Protein AF-A0A2A5LVE5-F1 (afdb_monomer_lite)

Secondary structure (DSSP, 8-state):
-----S---SS-EEEEE---SSS---SS--EEEEEES----EEEEEETTEEEEE--TTPPEEEE-SEETTEEEEE--

Structure (mmCIF, N/CA/C/O backbone):
data_AF-A0A2A5LVE5-F1
#
_entry.id   AF-A0A2A5LVE5-F1
#
loop_
_atom_site.group_PDB
_atom_site.id
_atom_site.type_symbol
_atom_site.label_atom_id
_atom_site.label_alt_id
_atom_site.label_comp_id
_atom_site.label_asym_id
_atom_site.label_entity_id
_atom_site.label_seq_id
_atom_site.pdbx_PDB_ins_code
_atom_site.Cartn_x
_atom_site.Cartn_y
_atom_site.Cartn_z
_atom_site.occupancy
_atom_site.B_iso_or_equiv
_atom_site.auth_seq_id
_atom_site.auth_comp_id
_atom_site.auth_asym_id
_atom_site.auth_atom_id
_atom_site.pdbx_PDB_model_num
ATOM 1 N N . MET A 1 1 ? 4.172 -26.936 -21.325 1.00 40.97 1 MET A N 1
ATOM 2 C CA . MET A 1 1 ? 5.171 -25.856 -21.454 1.00 40.97 1 MET A CA 1
ATOM 3 C C . MET A 1 1 ? 4.411 -24.595 -21.835 1.00 40.97 1 MET A C 1
ATOM 5 O O . MET A 1 1 ? 3.927 -24.511 -22.952 1.00 40.97 1 MET A O 1
ATOM 9 N N . PHE A 1 2 ? 4.180 -23.697 -20.878 1.00 33.28 2 PHE A N 1
ATOM 10 C CA . PHE A 1 2 ? 3.575 -22.388 -21.132 1.00 33.28 2 PHE A CA 1
ATOM 11 C C . PHE A 1 2 ? 4.728 -21.381 -21.204 1.00 33.28 2 PHE A C 1
ATOM 13 O O . PHE A 1 2 ? 5.337 -21.089 -20.180 1.00 33.28 2 PHE A O 1
ATOM 20 N N . ASN A 1 3 ? 5.066 -20.927 -22.414 1.00 38.53 3 ASN A N 1
ATOM 21 C CA . ASN A 1 3 ? 6.008 -19.833 -22.646 1.00 38.53 3 ASN A CA 1
ATOM 22 C C . ASN A 1 3 ? 5.205 -18.592 -23.027 1.00 38.53 3 ASN A C 1
ATOM 24 O O . ASN A 1 3 ? 4.451 -18.614 -24.002 1.00 38.53 3 ASN A O 1
ATOM 28 N N . ARG A 1 4 ? 5.355 -17.525 -22.250 1.00 48.94 4 ARG A N 1
ATOM 29 C CA . ARG A 1 4 ? 4.853 -16.200 -22.590 1.00 48.94 4 ARG A CA 1
ATOM 30 C C . ARG A 1 4 ? 6.049 -15.263 -22.485 1.00 48.94 4 ARG A C 1
ATOM 32 O O . ARG A 1 4 ? 6.470 -14.933 -21.382 1.00 48.94 4 ARG A O 1
ATOM 39 N N . ASP A 1 5 ? 6.604 -14.889 -23.633 1.00 50.00 5 ASP A N 1
ATOM 40 C CA . ASP A 1 5 ? 7.694 -13.918 -23.766 1.00 50.00 5 ASP A CA 1
ATOM 41 C C . ASP A 1 5 ? 7.203 -12.504 -23.399 1.00 50.00 5 ASP A C 1
ATOM 43 O O . ASP A 1 5 ? 7.056 -11.626 -24.246 1.00 50.00 5 ASP A O 1
ATOM 47 N N . CYS A 1 6 ? 6.898 -12.262 -22.124 1.00 55.38 6 CYS A N 1
ATOM 48 C CA . CYS A 1 6 ? 6.711 -10.921 -21.582 1.00 55.38 6 CYS A CA 1
ATOM 49 C C . CYS A 1 6 ? 7.735 -10.743 -20.467 1.00 55.38 6 CYS A C 1
ATOM 51 O O . CYS A 1 6 ? 7.566 -11.308 -19.390 1.00 55.38 6 CYS A O 1
ATOM 53 N N . GLY A 1 7 ? 8.821 -10.024 -20.774 1.00 52.62 7 GLY A N 1
ATOM 54 C CA . GLY A 1 7 ? 9.967 -9.804 -19.894 1.00 52.62 7 GLY A CA 1
ATOM 55 C C . GLY A 1 7 ? 9.548 -9.692 -18.435 1.00 52.62 7 GLY A C 1
ATOM 56 O O . GLY A 1 7 ? 8.930 -8.706 -18.034 1.00 52.62 7 GLY A O 1
ATOM 57 N N . ALA A 1 8 ? 9.852 -10.746 -17.674 1.00 55.06 8 ALA A N 1
ATOM 58 C CA . ALA A 1 8 ? 9.740 -10.746 -16.231 1.00 55.06 8 ALA A CA 1
ATOM 59 C C . ALA A 1 8 ? 10.480 -9.500 -15.762 1.00 55.06 8 ALA A C 1
ATOM 61 O O . ALA A 1 8 ? 11.653 -9.327 -16.090 1.00 55.06 8 ALA A O 1
ATOM 62 N N . THR A 1 9 ? 9.768 -8.588 -15.107 1.00 58.00 9 THR A N 1
ATOM 63 C CA . THR A 1 9 ? 10.329 -7.353 -14.567 1.00 58.00 9 THR A CA 1
ATOM 64 C C . THR A 1 9 ? 11.633 -7.702 -13.859 1.00 58.00 9 THR A C 1
ATOM 66 O O . THR A 1 9 ? 11.611 -8.349 -12.818 1.00 58.00 9 THR A O 1
ATOM 69 N N . THR A 1 10 ? 12.779 -7.334 -14.433 1.00 61.47 10 THR A N 1
ATOM 70 C CA . THR A 1 10 ? 14.097 -7.746 -13.916 1.00 61.47 10 THR A CA 1
ATOM 71 C C . THR A 1 10 ? 14.471 -7.012 -12.624 1.00 61.47 10 THR A C 1
ATOM 73 O O . THR A 1 10 ? 15.597 -7.124 -12.151 1.00 61.47 10 THR A O 1
ATOM 76 N N . GLY A 1 11 ? 13.542 -6.230 -12.068 1.00 74.31 11 GLY A N 1
ATOM 77 C CA . GLY A 1 11 ? 13.695 -5.468 -10.841 1.00 74.31 11 GLY A CA 1
ATOM 78 C C . GLY A 1 11 ? 12.745 -5.953 -9.751 1.00 74.31 11 GLY A C 1
ATOM 79 O O . GLY A 1 11 ? 11.683 -6.511 -10.025 1.00 74.31 11 GLY A O 1
ATOM 80 N N . PHE A 1 12 ? 13.138 -5.705 -8.505 1.00 86.94 12 PHE A N 1
ATOM 81 C CA . PHE A 1 12 ? 12.315 -5.972 -7.331 1.00 86.94 12 PHE A CA 1
ATOM 82 C C . PHE A 1 12 ? 11.029 -5.134 -7.340 1.00 86.94 12 PHE A C 1
ATOM 84 O O . PHE A 1 12 ? 10.960 -4.078 -7.973 1.00 86.94 12 PHE A O 1
ATOM 91 N N . SER A 1 13 ? 10.016 -5.602 -6.612 1.00 90.12 13 SER A N 1
ATOM 92 C CA . SER A 1 13 ? 8.803 -4.836 -6.319 1.00 90.12 13 SER A CA 1
ATOM 93 C C . SER A 1 13 ? 8.419 -5.024 -4.859 1.00 90.12 13 SER A C 1
ATOM 95 O O . SER A 1 13 ? 8.499 -6.145 -4.350 1.00 90.12 13 SER A O 1
ATOM 97 N N . THR A 1 14 ? 7.957 -3.954 -4.221 1.00 92.56 14 THR A N 1
ATOM 98 C CA . THR A 1 14 ? 7.329 -4.000 -2.898 1.00 92.56 14 THR A CA 1
ATOM 99 C C . THR A 1 14 ? 5.820 -3.967 -3.093 1.00 92.56 14 THR A C 1
ATOM 101 O O . THR A 1 14 ? 5.304 -3.110 -3.814 1.00 92.56 14 THR A O 1
ATOM 104 N N . GLN A 1 15 ? 5.105 -4.897 -2.462 1.00 94.50 15 GLN A N 1
ATOM 105 C CA . GLN A 1 15 ? 3.649 -4.992 -2.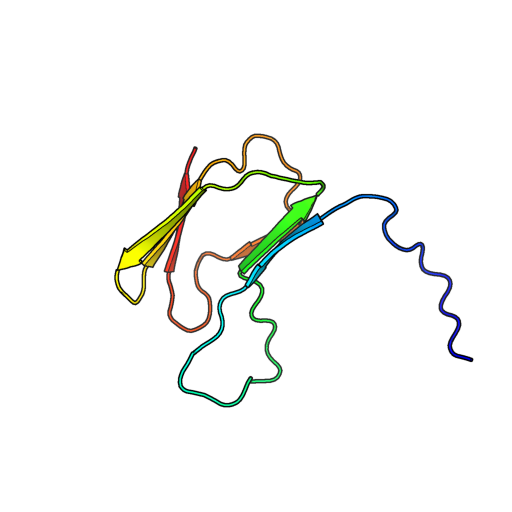553 1.00 94.50 15 GLN A CA 1
ATOM 106 C C . GLN A 1 15 ? 3.041 -5.075 -1.155 1.00 94.50 15 GLN A C 1
ATOM 108 O O . GLN A 1 15 ? 3.527 -5.832 -0.318 1.00 94.50 15 GLN A O 1
ATOM 113 N N . VAL A 1 16 ? 1.978 -4.306 -0.920 1.00 92.50 16 VAL A N 1
ATOM 114 C CA . VAL A 1 16 ? 1.156 -4.384 0.295 1.00 92.50 16 VAL A CA 1
ATOM 115 C C . VAL A 1 16 ? -0.226 -4.865 -0.112 1.00 92.50 16 VAL A C 1
ATOM 117 O O . VAL A 1 16 ? -0.846 -4.271 -0.998 1.00 92.50 16 VAL A O 1
ATOM 120 N N . SER A 1 17 ? -0.712 -5.912 0.547 1.00 90.75 17 SER A N 1
ATOM 121 C CA . SER A 1 17 ? -2.043 -6.475 0.323 1.00 90.75 17 SER A CA 1
ATOM 122 C C . SER A 1 17 ? -2.781 -6.604 1.645 1.00 90.75 17 SER A C 1
ATOM 124 O O . SER A 1 17 ? -2.188 -6.990 2.651 1.00 90.75 17 SER A O 1
ATOM 126 N N . ILE A 1 18 ? -4.071 -6.280 1.631 1.00 87.00 18 ILE A N 1
ATOM 127 C CA . ILE A 1 18 ? -4.953 -6.396 2.792 1.00 87.00 18 ILE A CA 1
ATOM 128 C C . ILE A 1 18 ? -5.864 -7.592 2.548 1.00 87.00 18 ILE A C 1
ATOM 130 O O . ILE A 1 18 ? -6.549 -7.664 1.527 1.00 87.00 18 ILE A O 1
ATOM 134 N N . VAL A 1 19 ? -5.840 -8.543 3.477 1.00 82.12 19 VAL A N 1
ATOM 135 C CA . VAL A 1 19 ? -6.612 -9.784 3.406 1.00 82.12 19 VAL A CA 1
ATOM 136 C C . VAL A 1 19 ? -7.507 -9.854 4.635 1.00 82.12 19 VAL A C 1
ATOM 138 O O . VAL A 1 19 ? -7.033 -9.676 5.754 1.00 82.12 19 VAL A O 1
ATOM 141 N N . SER A 1 20 ? -8.802 -10.094 4.428 1.00 74.00 20 SER A N 1
ATOM 142 C CA . SER A 1 20 ? -9.740 -10.307 5.533 1.00 74.00 20 SER A CA 1
ATOM 143 C C . SER A 1 20 ? -9.419 -11.624 6.243 1.00 74.00 20 SER A C 1
ATOM 145 O O . SER A 1 20 ? -9.226 -12.644 5.585 1.00 74.00 20 SER A O 1
ATOM 147 N N . GLY A 1 21 ? -9.392 -11.611 7.578 1.00 71.25 21 GLY A N 1
ATOM 148 C CA . GLY A 1 21 ? -9.215 -12.826 8.380 1.00 71.25 21 GLY A CA 1
ATOM 149 C C . GLY A 1 21 ? -10.448 -13.737 8.410 1.00 71.25 21 GLY A C 1
ATOM 150 O O . GLY A 1 21 ? -10.326 -14.908 8.754 1.00 71.25 21 GLY A O 1
ATOM 151 N N . GLU A 1 22 ? -11.622 -13.216 8.035 1.00 66.56 22 GLU A N 1
ATOM 152 C CA . GLU A 1 22 ? -12.921 -13.841 8.328 1.00 66.56 22 GLU A CA 1
ATOM 153 C C . GLU A 1 22 ? -13.652 -14.353 7.073 1.00 66.56 22 GLU A C 1
ATOM 155 O O . GLU A 1 22 ? -14.728 -14.934 7.190 1.00 66.56 22 GLU A O 1
ATOM 160 N N . ASN A 1 23 ? -13.113 -14.159 5.862 1.00 54.94 23 ASN A N 1
ATOM 161 C CA . ASN A 1 23 ? -13.827 -14.497 4.627 1.00 54.94 23 ASN A CA 1
ATOM 162 C C . ASN A 1 23 ? -12.977 -15.193 3.560 1.00 54.94 23 ASN A C 1
ATOM 164 O O . ASN A 1 23 ? -11.787 -14.932 3.387 1.00 54.94 23 ASN A O 1
ATOM 168 N N . VAL A 1 24 ? -13.669 -16.052 2.803 1.00 58.53 24 VAL A N 1
ATOM 169 C CA . VAL A 1 24 ? -13.250 -16.635 1.523 1.00 58.53 24 VAL A CA 1
ATOM 170 C C . VAL A 1 24 ? -12.681 -15.527 0.638 1.00 58.53 24 VAL A C 1
ATOM 172 O O . VAL A 1 24 ? -13.357 -14.530 0.393 1.00 58.53 24 VAL A O 1
ATOM 175 N N . LEU A 1 25 ? -11.442 -15.702 0.171 1.00 57.81 25 LEU A N 1
ATOM 176 C CA . LEU A 1 25 ? -10.782 -14.770 -0.743 1.00 57.81 25 LEU A CA 1
ATOM 177 C C . LEU A 1 25 ? -11.692 -14.540 -1.960 1.00 57.81 25 LEU A C 1
ATOM 179 O O . LEU A 1 25 ? -11.898 -15.456 -2.759 1.00 57.81 25 LEU A O 1
ATOM 183 N N . SER A 1 26 ? -12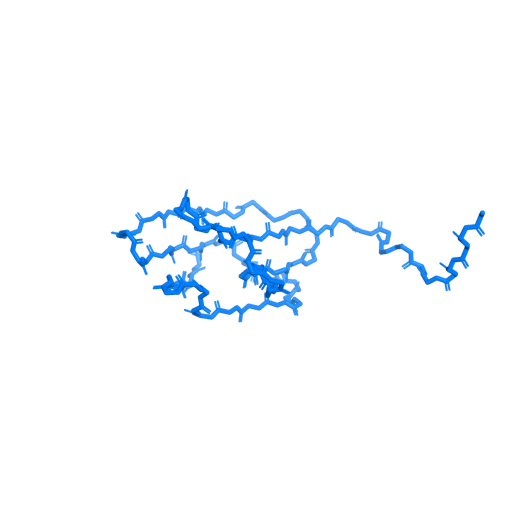.265 -13.341 -2.092 1.00 57.59 26 SER A N 1
ATOM 184 C CA . SER A 1 26 ? -12.939 -12.960 -3.330 1.00 57.59 26 SER A CA 1
ATOM 185 C C . SER A 1 26 ? -11.899 -12.903 -4.454 1.00 57.59 26 SER A C 1
ATOM 187 O O . SER A 1 26 ? -10.717 -12.666 -4.211 1.00 57.59 26 SER A O 1
ATOM 189 N N . ASN A 1 27 ? -12.319 -13.099 -5.706 1.00 59.12 27 ASN A N 1
ATOM 190 C CA . ASN A 1 27 ? -11.428 -12.967 -6.871 1.00 59.12 27 ASN A CA 1
ATOM 191 C C . ASN A 1 27 ? -10.971 -11.511 -7.130 1.00 59.12 27 ASN A C 1
ATOM 193 O O . ASN A 1 27 ? -10.394 -11.226 -8.181 1.00 59.12 27 ASN A O 1
ATOM 197 N N . ASP A 1 28 ? -11.220 -10.587 -6.199 1.00 61.78 28 ASP A N 1
ATOM 198 C CA . ASP A 1 28 ? -10.794 -9.199 -6.298 1.00 61.78 28 ASP A CA 1
ATOM 199 C C . ASP A 1 28 ? -9.344 -9.038 -5.832 1.00 61.78 28 ASP A C 1
ATOM 201 O O . ASP A 1 28 ? -8.891 -9.627 -4.851 1.00 61.78 28 ASP A O 1
ATOM 205 N N . ALA A 1 29 ? -8.587 -8.198 -6.537 1.00 63.91 29 ALA A N 1
ATOM 206 C CA . ALA A 1 29 ? -7.184 -7.957 -6.226 1.00 63.91 29 ALA A CA 1
ATOM 207 C C . ALA A 1 29 ? -7.027 -7.168 -4.908 1.00 63.91 29 ALA A C 1
ATOM 209 O O . ALA A 1 29 ? -7.077 -5.936 -4.916 1.00 63.91 29 ALA A O 1
ATOM 210 N N . GLY A 1 30 ? -6.750 -7.870 -3.802 1.00 70.25 30 GLY A N 1
ATOM 211 C CA . GLY A 1 30 ? -6.513 -7.307 -2.459 1.00 70.25 30 GLY A CA 1
ATOM 212 C C . GLY A 1 30 ? -5.235 -6.467 -2.293 1.00 70.25 30 GLY A C 1
ATOM 213 O O . GLY A 1 30 ? -4.926 -6.014 -1.192 1.00 70.25 30 GLY A O 1
ATOM 214 N N . ASN A 1 31 ? -4.470 -6.242 -3.366 1.00 84.69 31 ASN A N 1
ATOM 215 C CA . ASN A 1 31 ? -3.268 -5.408 -3.329 1.00 84.69 31 ASN A CA 1
ATOM 216 C C . ASN A 1 31 ? -3.653 -3.935 -3.148 1.00 84.69 31 ASN A C 1
ATOM 218 O O . ASN A 1 31 ? -4.311 -3.355 -4.013 1.00 84.69 31 ASN A O 1
ATOM 222 N N . ALA A 1 32 ? -3.193 -3.326 -2.064 1.00 91.25 32 ALA A N 1
ATOM 223 C CA . ALA A 1 32 ? -3.361 -1.919 -1.728 1.00 91.25 32 ALA A CA 1
ATOM 224 C C . ALA A 1 32 ? -2.278 -1.027 -2.356 1.00 91.25 32 ALA A C 1
ATOM 226 O O . ALA A 1 32 ? -2.572 0.071 -2.825 1.00 91.25 32 ALA A O 1
ATOM 227 N N . LEU A 1 33 ? -1.033 -1.508 -2.405 1.00 94.12 33 LEU A N 1
ATOM 228 C CA . LEU A 1 33 ? 0.125 -0.739 -2.866 1.00 94.12 33 LEU A CA 1
ATOM 229 C C . LEU A 1 33 ? 1.061 -1.629 -3.688 1.00 94.12 33 LEU A C 1
ATOM 231 O O . LEU A 1 33 ? 1.324 -2.766 -3.300 1.00 94.12 33 LEU A O 1
ATOM 235 N N . ILE A 1 34 ? 1.575 -1.117 -4.807 1.00 94.38 34 ILE A N 1
ATOM 236 C CA . ILE A 1 34 ? 2.620 -1.761 -5.617 1.00 94.38 34 ILE A CA 1
ATOM 237 C C . ILE A 1 34 ? 3.652 -0.693 -5.989 1.00 94.38 34 ILE A C 1
ATOM 239 O O . ILE A 1 34 ? 3.306 0.284 -6.659 1.00 94.38 34 ILE A O 1
ATOM 243 N N . LEU A 1 35 ? 4.906 -0.894 -5.583 1.00 94.19 35 LEU A N 1
ATOM 244 C CA . LEU A 1 35 ? 6.040 0.004 -5.824 1.00 94.19 35 LEU A CA 1
ATOM 245 C C . LEU A 1 35 ? 7.153 -0.704 -6.604 1.00 94.19 35 LEU A C 1
ATOM 247 O O . LEU A 1 35 ? 7.353 -1.912 -6.463 1.00 94.19 35 LEU A O 1
ATOM 251 N N . ALA A 1 36 ? 7.913 0.057 -7.391 1.00 93.12 36 ALA A N 1
ATOM 252 C CA . ALA A 1 36 ? 9.167 -0.414 -7.969 1.00 93.12 36 ALA A CA 1
ATOM 253 C C . ALA A 1 36 ? 10.287 -0.440 -6.919 1.00 93.12 36 ALA A C 1
ATOM 255 O O . ALA A 1 36 ? 10.481 0.534 -6.194 1.00 93.12 36 ALA A O 1
ATOM 256 N N . GLY A 1 37 ? 11.084 -1.507 -6.922 1.00 91.06 37 GLY A N 1
ATOM 257 C CA . GLY A 1 37 ? 12.233 -1.686 -6.037 1.00 91.06 37 GLY A CA 1
ATOM 258 C C . GLY A 1 37 ? 11.881 -2.315 -4.690 1.00 91.06 37 GLY A C 1
ATOM 259 O O . GLY A 1 37 ? 10.757 -2.757 -4.466 1.00 91.06 37 GLY A O 1
ATOM 260 N N . THR A 1 38 ? 12.881 -2.363 -3.809 1.00 92.44 38 THR A N 1
ATOM 261 C CA . THR A 1 38 ? 12.749 -2.811 -2.418 1.00 92.44 38 THR A CA 1
ATOM 262 C C . THR A 1 38 ? 12.649 -1.581 -1.528 1.00 92.44 38 THR A C 1
ATOM 264 O O . THR A 1 38 ? 13.651 -0.911 -1.283 1.00 92.44 38 THR A O 1
ATOM 267 N N . ILE A 1 39 ? 11.437 -1.270 -1.078 1.00 93.31 39 ILE A N 1
ATOM 268 C CA . ILE A 1 39 ? 11.142 -0.078 -0.277 1.00 93.31 39 ILE A CA 1
ATOM 269 C C . ILE A 1 39 ? 10.891 -0.483 1.184 1.00 93.31 39 ILE A C 1
ATOM 271 O O . ILE A 1 39 ? 10.016 -1.323 1.422 1.00 93.31 39 ILE A O 1
ATOM 275 N N . PRO A 1 40 ? 11.629 0.080 2.161 1.00 93.56 40 PRO A N 1
ATOM 276 C CA . PRO A 1 40 ? 11.480 -0.230 3.583 1.00 93.56 40 PRO A CA 1
ATOM 277 C C . PRO A 1 40 ? 10.306 0.546 4.200 1.00 93.56 40 PRO A C 1
ATOM 279 O O . PRO A 1 40 ? 10.495 1.450 5.014 1.00 93.56 40 PRO A O 1
ATOM 282 N N . LEU A 1 41 ? 9.088 0.197 3.787 1.00 94.31 41 LEU A N 1
ATOM 283 C CA . LEU A 1 41 ? 7.865 0.825 4.284 1.00 94.31 41 LEU A CA 1
ATOM 284 C C . LEU A 1 41 ? 7.719 0.649 5.796 1.00 94.31 41 LEU A C 1
ATOM 286 O O . LEU A 1 41 ? 7.968 -0.437 6.328 1.00 94.31 41 LEU A O 1
ATOM 290 N N . GLN A 1 42 ? 7.252 1.700 6.462 1.00 96.12 42 GLN A N 1
ATOM 291 C CA . GLN A 1 42 ? 6.745 1.599 7.826 1.00 96.12 42 GLN A CA 1
ATOM 292 C C . GLN A 1 42 ? 5.241 1.357 7.759 1.00 96.12 42 GLN A C 1
ATOM 294 O O . GLN A 1 42 ? 4.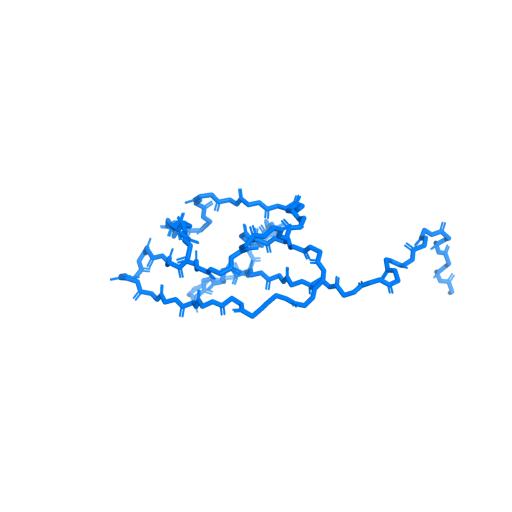525 2.039 7.027 1.00 96.12 42 GLN A O 1
ATOM 299 N N . ILE A 1 43 ? 4.781 0.334 8.477 1.00 95.06 43 ILE A N 1
ATOM 3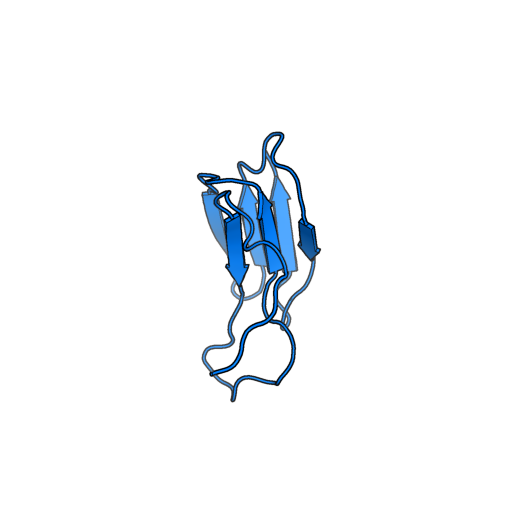00 C CA . ILE A 1 43 ? 3.400 -0.142 8.418 1.00 95.06 43 ILE A CA 1
ATOM 301 C C . ILE A 1 43 ? 2.839 -0.152 9.830 1.00 95.06 43 ILE A C 1
ATOM 303 O O . ILE A 1 43 ? 3.378 -0.834 10.705 1.00 95.06 43 ILE A O 1
ATOM 307 N N . GLN A 1 44 ? 1.742 0.569 10.040 1.00 96.50 44 GLN A N 1
ATOM 308 C CA . GLN A 1 44 ? 1.091 0.654 11.339 1.00 96.50 44 GLN A CA 1
ATOM 309 C C . GLN A 1 44 ? -0.428 0.636 11.188 1.00 96.50 44 GLN A C 1
ATOM 311 O O . GLN A 1 44 ? -0.995 1.387 10.405 1.00 96.50 44 GLN A O 1
ATOM 316 N N . TRP A 1 45 ? -1.102 -0.198 11.975 1.00 95.69 45 TRP A N 1
ATOM 317 C CA . TRP A 1 45 ? -2.546 -0.086 12.151 1.00 95.69 45 TRP A CA 1
ATOM 318 C C . TRP A 1 45 ? -2.846 1.054 13.127 1.00 95.69 45 TRP A C 1
ATOM 320 O O . TRP A 1 45 ? -2.365 1.043 14.261 1.00 95.69 45 TRP A O 1
ATOM 330 N N . GLU A 1 46 ? -3.619 2.042 12.680 1.00 96.88 46 GLU A N 1
ATOM 331 C CA . GLU A 1 46 ? -4.136 3.124 13.530 1.00 96.88 46 GLU A CA 1
ATOM 332 C C . GLU A 1 46 ? -5.453 2.702 14.203 1.00 96.88 46 GLU A C 1
ATOM 334 O O . GLU A 1 46 ? -5.758 3.133 15.314 1.00 96.88 46 GLU A O 1
ATOM 339 N N . SER A 1 47 ? -6.221 1.832 13.543 1.00 95.88 47 SER A N 1
ATOM 340 C CA . SER A 1 47 ? -7.406 1.157 14.079 1.00 95.88 47 SER A CA 1
ATOM 341 C C . SER A 1 47 ? -7.689 -0.126 13.291 1.00 95.88 47 SER A C 1
ATOM 343 O O . SER A 1 47 ? -7.011 -0.403 12.305 1.00 95.88 47 SER A O 1
ATOM 345 N N . ASP A 1 48 ? -8.734 -0.870 13.656 1.00 92.62 48 ASP A N 1
ATOM 346 C CA . ASP A 1 48 ? -9.156 -2.086 12.938 1.00 92.62 48 ASP A CA 1
ATOM 347 C C . ASP A 1 48 ? -9.515 -1.843 11.459 1.00 92.62 48 ASP A C 1
ATOM 349 O O . ASP A 1 48 ? -9.557 -2.778 10.660 1.00 92.62 48 ASP A O 1
ATOM 353 N N . SER A 1 49 ? -9.779 -0.589 11.076 1.00 93.75 49 SER A N 1
ATOM 354 C CA . SER A 1 49 ? -10.176 -0.210 9.717 1.00 93.75 49 SER A CA 1
ATOM 355 C C . SER A 1 49 ? -9.314 0.899 9.113 1.00 93.75 49 SER A C 1
ATOM 357 O O . SER A 1 49 ? -9.700 1.465 8.089 1.00 93.75 49 SER A O 1
ATOM 359 N N . VAL A 1 50 ? -8.182 1.249 9.731 1.00 96.31 50 VAL A N 1
ATOM 360 C CA . VAL A 1 50 ? -7.283 2.302 9.237 1.00 96.31 50 VAL A CA 1
ATOM 361 C C . VAL A 1 50 ? -5.831 1.837 9.311 1.00 96.31 50 VAL A C 1
ATOM 363 O O . VAL A 1 50 ? -5.304 1.567 10.392 1.00 96.31 50 VAL A O 1
ATOM 366 N N . LEU A 1 51 ? -5.180 1.776 8.150 1.00 96.12 51 LEU A N 1
ATOM 367 C CA . LEU A 1 51 ? -3.774 1.424 7.990 1.00 96.12 51 LEU A CA 1
ATOM 368 C C . LEU A 1 51 ? -2.968 2.658 7.581 1.00 96.12 51 LEU A C 1
ATOM 370 O O . LEU A 1 51 ? -3.290 3.317 6.594 1.00 96.12 51 LEU A O 1
ATOM 374 N N . ARG A 1 52 ? -1.879 2.924 8.293 1.00 97.31 52 ARG A N 1
ATOM 375 C CA . ARG A 1 52 ? -0.881 3.933 7.958 1.00 97.31 52 ARG A CA 1
ATOM 376 C C . ARG A 1 52 ? 0.316 3.287 7.265 1.00 97.31 52 ARG A C 1
ATOM 378 O O . ARG A 1 52 ? 0.866 2.297 7.755 1.00 97.31 52 ARG A O 1
ATOM 385 N N . LEU A 1 53 ? 0.697 3.851 6.122 1.00 97.19 53 LEU A N 1
ATOM 386 C CA . LEU A 1 53 ? 1.876 3.478 5.344 1.00 97.19 53 LEU A CA 1
ATOM 387 C C . LEU A 1 53 ? 2.761 4.709 5.134 1.00 97.19 53 LEU A C 1
ATOM 389 O O . LEU A 1 53 ? 2.356 5.648 4.450 1.00 97.19 53 LEU A O 1
ATOM 393 N N . ASP A 1 54 ? 3.977 4.666 5.670 1.00 96.75 54 ASP A N 1
ATOM 394 C CA . ASP A 1 54 ? 4.973 5.733 5.526 1.00 96.75 54 ASP A CA 1
ATOM 395 C C . ASP A 1 54 ? 6.242 5.227 4.818 1.00 96.75 54 ASP A C 1
ATOM 397 O O . ASP A 1 54 ? 6.466 4.015 4.672 1.00 96.75 54 ASP A O 1
ATOM 401 N N . GLY A 1 55 ? 7.091 6.155 4.366 1.00 94.38 55 GLY A N 1
ATOM 402 C CA . GLY A 1 55 ? 8.373 5.826 3.738 1.00 94.38 55 GLY A CA 1
ATOM 403 C C . GLY A 1 55 ? 8.293 5.445 2.256 1.00 94.38 55 GLY A C 1
ATOM 404 O O . GLY A 1 55 ? 9.175 4.743 1.755 1.00 94.38 55 GLY A O 1
ATOM 405 N N . LEU A 1 56 ? 7.263 5.899 1.526 1.00 93.25 56 LEU A N 1
ATOM 406 C CA . LEU A 1 56 ? 7.191 5.718 0.065 1.00 93.25 56 LEU A CA 1
ATOM 407 C C . LEU A 1 56 ? 8.328 6.475 -0.648 1.00 93.25 56 LEU A C 1
ATOM 409 O O . LEU A 1 56 ? 8.833 6.009 -1.673 1.00 93.25 56 LEU A O 1
ATOM 413 N N . GLY A 1 57 ? 8.746 7.623 -0.104 1.00 90.31 57 GLY A N 1
ATOM 414 C CA . GLY A 1 57 ? 9.813 8.454 -0.659 1.00 90.31 57 GLY A CA 1
ATOM 415 C C . GLY A 1 57 ? 9.576 8.798 -2.134 1.00 90.31 57 GLY A C 1
ATOM 416 O O . GLY A 1 57 ? 8.478 9.165 -2.539 1.00 90.31 57 GLY A O 1
ATOM 417 N N . SER A 1 58 ? 10.610 8.647 -2.962 1.00 91.56 58 SER A N 1
ATOM 418 C CA . SER A 1 58 ? 10.540 8.851 -4.418 1.00 91.56 58 SER A CA 1
ATOM 419 C C . SER A 1 58 ? 10.280 7.561 -5.210 1.00 91.56 58 SER A C 1
ATOM 421 O O . SER A 1 58 ? 10.554 7.506 -6.414 1.00 91.56 58 SER A O 1
ATOM 423 N N . ALA A 1 59 ? 9.782 6.503 -4.557 1.00 92.12 59 ALA A N 1
ATOM 424 C CA . ALA A 1 59 ? 9.532 5.227 -5.214 1.00 92.12 59 ALA A CA 1
ATOM 425 C C . ALA A 1 59 ? 8.530 5.375 -6.367 1.00 92.12 59 ALA A C 1
ATOM 427 O O . ALA A 1 59 ? 7.518 6.071 -6.273 1.00 92.12 59 ALA A O 1
ATOM 428 N N . LYS A 1 60 ? 8.779 4.664 -7.471 1.00 94.06 60 LYS A N 1
ATOM 429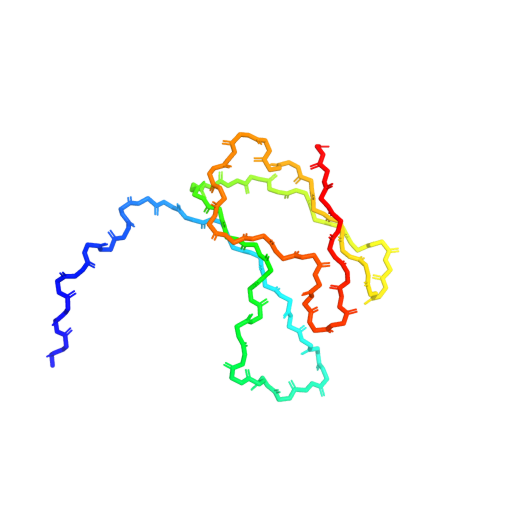 C CA . LYS A 1 60 ? 7.827 4.617 -8.582 1.00 94.06 60 LYS A CA 1
ATOM 430 C C . LYS A 1 60 ? 6.610 3.790 -8.173 1.00 94.06 60 LYS A C 1
ATOM 432 O O . LYS A 1 60 ? 6.722 2.585 -7.954 1.00 94.06 60 LYS A O 1
ATOM 437 N N . VAL A 1 61 ? 5.452 4.436 -8.130 1.00 94.62 61 VAL A N 1
ATOM 438 C CA . VAL A 1 61 ? 4.169 3.822 -7.780 1.00 94.62 61 VAL A CA 1
ATOM 439 C C . VAL A 1 61 ? 3.517 3.200 -9.018 1.00 94.62 61 VAL A C 1
ATOM 441 O O . VAL A 1 61 ? 3.385 3.850 -10.054 1.00 94.62 61 VAL A O 1
ATOM 444 N N . PHE A 1 62 ? 3.085 1.943 -8.911 1.00 93.69 62 PHE A N 1
ATOM 445 C CA . PHE A 1 62 ? 2.277 1.251 -9.925 1.00 93.69 62 PHE A CA 1
ATOM 446 C C . PHE A 1 62 ? 0.814 1.076 -9.498 1.00 93.69 62 PHE A C 1
ATOM 448 O O . PHE A 1 62 ? -0.071 1.037 -10.350 1.00 93.69 62 PHE A O 1
ATOM 455 N N . LYS A 1 63 ? 0.550 0.973 -8.190 1.00 93.50 63 LYS A N 1
ATOM 456 C CA . LYS 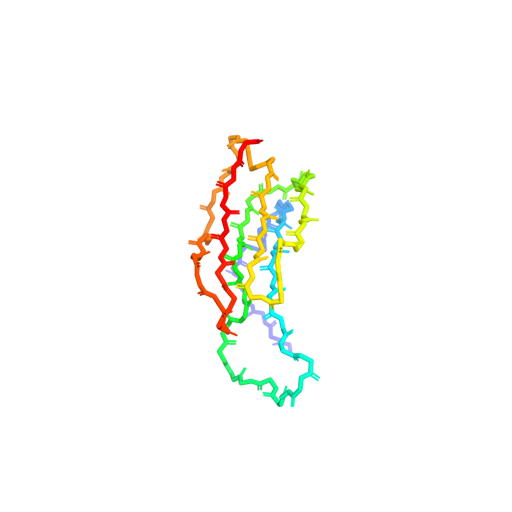A 1 63 ? -0.797 0.959 -7.600 1.00 93.50 63 LYS A CA 1
ATOM 457 C C . LYS A 1 63 ? -0.744 1.618 -6.229 1.00 93.50 63 LYS A C 1
ATOM 459 O O . LYS A 1 63 ? 0.174 1.308 -5.481 1.00 93.50 63 LYS A O 1
ATOM 464 N N . GLN A 1 64 ? -1.722 2.460 -5.905 1.00 94.94 64 GLN A N 1
ATOM 465 C CA . GLN A 1 64 ? -1.886 3.093 -4.593 1.00 94.94 64 GLN A CA 1
ATOM 466 C C . GLN A 1 64 ? -3.379 3.338 -4.346 1.00 94.94 64 GLN A C 1
ATOM 468 O O . GLN A 1 64 ? -3.969 4.246 -4.927 1.00 94.94 64 GLN A O 1
ATOM 473 N N . ALA A 1 65 ? -4.009 2.471 -3.558 1.00 94.44 65 ALA A N 1
ATOM 474 C CA . ALA A 1 65 ? -5.426 2.559 -3.218 1.00 94.44 65 ALA A CA 1
ATOM 475 C C . ALA A 1 65 ? -5.608 3.226 -1.851 1.00 94.44 65 ALA A C 1
ATOM 477 O O . ALA A 1 65 ? -4.824 2.993 -0.944 1.00 94.44 65 ALA A O 1
ATOM 478 N N . THR A 1 66 ? -6.670 4.004 -1.673 1.00 95.19 66 THR A N 1
ATOM 479 C CA . THR A 1 66 ? -6.994 4.630 -0.377 1.00 95.19 66 THR A CA 1
ATOM 480 C C . THR A 1 66 ? -8.019 3.837 0.436 1.00 95.19 66 THR A C 1
ATOM 482 O O . THR A 1 66 ? -8.261 4.156 1.596 1.00 95.19 66 THR A O 1
ATOM 485 N N . LEU A 1 67 ? -8.620 2.799 -0.155 1.00 91.62 67 LEU A N 1
ATOM 486 C CA . LEU A 1 67 ? -9.590 1.912 0.483 1.00 91.62 67 LEU A CA 1
ATOM 487 C C . LEU A 1 67 ? -9.491 0.512 -0.131 1.00 91.62 67 LEU A C 1
ATOM 489 O O . LEU A 1 67 ? -9.609 0.363 -1.349 1.00 91.62 67 LEU A O 1
ATOM 493 N N . VAL A 1 68 ? -9.308 -0.514 0.700 1.00 88.94 68 VAL A N 1
ATOM 494 C CA . VAL A 1 68 ? -9.331 -1.927 0.283 1.00 88.94 68 VAL A CA 1
ATOM 495 C C . VAL A 1 68 ? -10.060 -2.743 1.340 1.00 88.94 68 VAL A C 1
ATOM 497 O O . VAL A 1 68 ? -9.714 -2.673 2.511 1.00 88.94 68 VAL A O 1
ATOM 500 N N . ALA A 1 69 ? -11.069 -3.520 0.933 1.00 84.81 69 ALA A N 1
ATOM 501 C CA . ALA A 1 69 ? -11.819 -4.414 1.825 1.00 84.81 69 ALA A CA 1
ATOM 502 C C . ALA A 1 69 ? -12.347 -3.734 3.114 1.00 84.81 69 ALA A C 1
ATOM 504 O O . ALA A 1 69 ? -12.362 -4.340 4.179 1.00 84.81 69 ALA A O 1
ATOM 505 N N . GLY A 1 70 ? -12.761 -2.464 3.024 1.00 87.94 70 GLY A N 1
ATOM 506 C CA . GLY A 1 70 ? -13.247 -1.685 4.172 1.00 87.94 70 GLY A CA 1
ATOM 507 C C . GLY A 1 70 ? -12.152 -1.043 5.033 1.00 87.94 70 GLY A C 1
ATOM 508 O O . GLY A 1 70 ? -12.479 -0.308 5.959 1.00 87.94 70 GLY A O 1
ATOM 509 N N . VAL A 1 71 ? -10.875 -1.262 4.710 1.00 92.06 71 VAL A N 1
ATOM 510 C CA . VAL A 1 71 ? -9.732 -0.631 5.377 1.00 92.06 71 VAL A CA 1
ATOM 511 C C . VAL A 1 71 ? -9.297 0.614 4.617 1.00 92.06 71 VAL A C 1
ATOM 513 O O . VAL A 1 71 ? -8.901 0.533 3.451 1.00 92.06 71 VAL A O 1
ATOM 516 N N . VAL A 1 72 ? -9.356 1.759 5.289 1.00 95.88 72 VAL A N 1
ATOM 517 C CA . VAL A 1 72 ? -8.821 3.034 4.806 1.00 95.88 72 VAL A CA 1
ATOM 518 C C . VAL A 1 72 ? -7.300 3.007 4.906 1.00 95.88 72 VAL A C 1
ATOM 520 O O . VAL A 1 72 ? -6.751 2.543 5.903 1.00 95.88 72 VAL A O 1
ATOM 523 N N . ILE A 1 73 ? -6.619 3.510 3.880 1.00 96.75 73 ILE A N 1
ATOM 524 C CA . ILE A 1 73 ? -5.158 3.547 3.827 1.00 96.75 73 ILE A CA 1
ATOM 525 C C . ILE A 1 73 ? -4.698 5.002 3.788 1.00 96.75 73 ILE A C 1
ATOM 527 O O . ILE A 1 73 ? -4.953 5.721 2.818 1.00 96.75 73 ILE A O 1
ATOM 531 N N . ASN A 1 74 ? -4.000 5.409 4.843 1.00 97.50 74 ASN A N 1
ATOM 532 C CA . ASN A 1 74 ? -3.366 6.710 4.976 1.00 97.50 74 ASN A CA 1
ATOM 533 C C . ASN A 1 74 ? -1.901 6.594 4.557 1.00 97.50 74 ASN A C 1
ATOM 535 O O . ASN A 1 74 ? -1.171 5.743 5.063 1.00 97.50 74 ASN A O 1
ATOM 539 N N . TYR A 1 75 ? -1.474 7.464 3.647 1.00 96.38 75 TYR A N 1
ATOM 540 C CA . TYR A 1 75 ? -0.084 7.549 3.213 1.00 96.38 75 TYR A CA 1
ATOM 541 C C . TYR A 1 75 ? 0.577 8.782 3.814 1.00 96.38 75 TYR A C 1
ATOM 543 O O . TYR A 1 75 ? -0.023 9.860 3.804 1.00 96.38 75 TYR A O 1
ATOM 551 N N . GLY A 1 76 ? 1.808 8.633 4.285 1.00 91.44 76 GLY A N 1
ATOM 552 C CA . GLY A 1 76 ? 2.638 9.753 4.703 1.00 91.44 76 GLY A CA 1
ATOM 553 C C . GLY A 1 76 ? 4.114 9.551 4.404 1.00 91.44 76 GLY A C 1
ATOM 554 O O . GLY A 1 76 ? 4.503 8.612 3.702 1.00 91.44 76 GLY A O 1
ATOM 555 N N . ASP A 1 77 ? 4.901 10.499 4.905 1.00 80.56 77 ASP A N 1
ATOM 556 C CA . ASP A 1 77 ? 6.351 10.564 4.735 1.00 80.56 77 ASP A CA 1
ATOM 557 C C . ASP A 1 77 ? 7.084 9.843 5.870 1.00 80.56 77 ASP A C 1
ATOM 559 O O . ASP A 1 77 ? 6.774 10.120 7.053 1.00 80.56 77 ASP A O 1
#

Foldseek 3Di:
DDDDPDPDPPFDKDWDFDDDPPDDDDPDGRTQWIWTHDWPWDWDDPDPQEIEIERCPPTHTPHHHQHGPNHGYHYDD

Sequence (77 aa):
MFNRDCGATTGFSTQVSIVSGENVLSNDAGNALILAGTIPLQIQWESDSVLRLDGLGSAKVFKQATLVAGVVINYGD

pLDDT: mean 82.72, std 17.23, range [33.28, 97.5]

Radius of gyration: 14.51 Å; chains: 1; bounding box: 28×36×38 Å